Protein AF-A0A951E531-F1 (afdb_monomer_lite)

Foldseek 3Di:
DDDDDDDPPFDFLCVPPDPCLQFDPDFDAAPDDDDPSLVVVLVSLVPTPCLVVFLVVLLVDDLVPQGGQISSDTSNRSSVVNVVVVVDPPPPPPVNVVVLLVVLLVQLCVVVVVVDDLVVSCVVSVHDSVSSVVSNVVVVVVVVD

Secondary structure (DSSP, 8-state):
----S-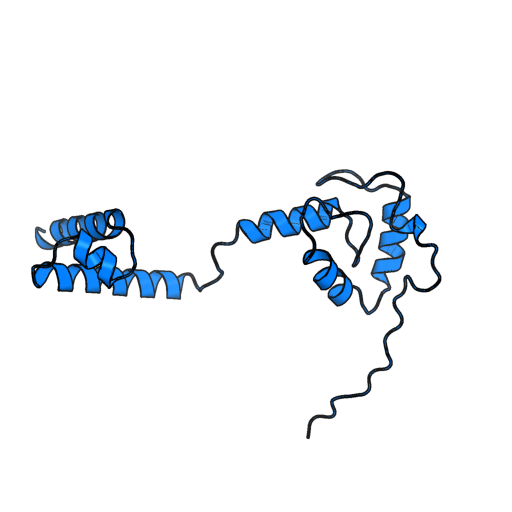---PPPTTTTS-GGGTS-SSPPPTTPPPPHHHHHHHHHHHT-TTHHHHHHHHTTS-GGG--SEETTEEHHHHHHHHHHHTT------HHHHHHHHHHHHHHHHHHHHTT--HHHHHHHTTS-HHHHHHHHHHHHHHT--

Radius of gyration: 26.26 Å; chains: 1; bounding box: 58×43×58 Å

pLDDT: mean 86.2, std 15.3, range [38.94, 98.12]

Structure (mmCIF, N/CA/C/O backbone):
data_AF-A0A951E531-F1
#
_entry.id   AF-A0A951E531-F1
#
loop_
_atom_site.group_PDB
_atom_site.id
_atom_site.type_symbol
_atom_site.label_atom_id
_atom_site.label_alt_id
_atom_site.label_comp_id
_atom_site.label_asym_id
_atom_site.label_entity_id
_atom_site.label_seq_id
_atom_site.pdbx_PDB_ins_code
_atom_site.Cartn_x
_atom_site.Cartn_y
_atom_site.Cartn_z
_atom_site.occupancy
_atom_site.B_iso_or_equiv
_atom_site.auth_seq_id
_atom_site.auth_comp_id
_atom_site.auth_asym_id
_atom_site.auth_atom_id
_atom_site.pdbx_PDB_model_num
ATOM 1 N N . MET A 1 1 ? -27.075 -14.373 -21.843 1.00 38.94 1 MET A N 1
ATOM 2 C CA . MET A 1 1 ? -26.060 -15.409 -21.565 1.00 38.94 1 MET A CA 1
ATOM 3 C C . MET A 1 1 ? -24.704 -14.780 -21.813 1.00 38.94 1 MET A C 1
ATOM 5 O O . MET A 1 1 ? -24.310 -14.605 -22.955 1.00 38.94 1 MET A O 1
ATOM 9 N N . THR A 1 2 ? -24.088 -14.275 -20.751 1.00 40.50 2 THR A N 1
ATOM 10 C CA . THR A 1 2 ? -22.821 -13.542 -20.785 1.00 40.50 2 THR A CA 1
ATOM 11 C C . THR A 1 2 ? -21.705 -14.510 -21.163 1.00 40.50 2 THR A C 1
ATOM 13 O O . THR A 1 2 ? -21.475 -15.485 -20.452 1.00 40.50 2 THR A O 1
ATOM 16 N N . ALA A 1 3 ? -21.039 -14.260 -22.289 1.00 50.09 3 ALA A N 1
ATOM 17 C CA . ALA A 1 3 ? -19.832 -14.974 -22.676 1.00 50.09 3 ALA A CA 1
ATOM 18 C C . ALA A 1 3 ? -18.711 -14.596 -21.700 1.00 50.09 3 ALA A C 1
ATOM 20 O O . ALA A 1 3 ? -18.025 -13.591 -21.862 1.00 50.09 3 ALA A O 1
ATOM 21 N N . VAL A 1 4 ? -18.576 -15.384 -20.641 1.00 54.12 4 VAL A N 1
ATOM 22 C CA . VAL A 1 4 ? -17.367 -15.439 -19.825 1.00 54.12 4 VAL A CA 1
ATOM 23 C C . VAL A 1 4 ? -16.600 -16.670 -20.308 1.00 54.12 4 VAL A C 1
ATOM 25 O O . VAL A 1 4 ? -17.227 -17.676 -20.640 1.00 54.12 4 VAL A O 1
ATOM 28 N N . HIS A 1 5 ? -15.269 -16.581 -20.315 1.00 58.44 5 HIS A N 1
ATOM 29 C CA . HIS A 1 5 ? -14.290 -17.645 -20.601 1.00 58.44 5 HIS A CA 1
ATOM 30 C C . HIS A 1 5 ? -13.826 -17.795 -22.062 1.00 58.44 5 HIS A C 1
ATOM 32 O O . HIS A 1 5 ? -14.101 -18.807 -22.694 1.00 58.44 5 HIS A O 1
ATOM 38 N N . ASN A 1 6 ? -13.046 -16.828 -22.566 1.00 57.75 6 ASN A N 1
ATOM 39 C CA . ASN A 1 6 ? -11.712 -17.108 -23.135 1.00 57.75 6 ASN A CA 1
ATOM 40 C C . ASN A 1 6 ? -10.998 -15.802 -23.539 1.00 57.75 6 ASN A C 1
ATOM 42 O O . ASN A 1 6 ? -11.058 -15.371 -24.687 1.00 57.75 6 ASN A O 1
ATOM 46 N N . LEU A 1 7 ? -10.323 -15.152 -22.588 1.00 53.38 7 LEU A N 1
ATOM 47 C CA . LEU A 1 7 ? -9.206 -14.267 -22.927 1.00 53.38 7 LEU A CA 1
ATOM 48 C C . LEU A 1 7 ? -7.951 -15.150 -22.901 1.00 53.38 7 LEU A C 1
ATOM 50 O O . LEU A 1 7 ? -7.803 -15.901 -21.931 1.00 53.38 7 LEU A O 1
ATOM 54 N N . PRO A 1 8 ? -7.068 -15.106 -23.918 1.00 57.25 8 PRO A N 1
ATOM 55 C CA . PRO A 1 8 ? -5.807 -15.837 -23.857 1.00 57.25 8 PRO A CA 1
ATOM 56 C C . PRO A 1 8 ? -5.085 -15.450 -22.566 1.00 57.25 8 PRO A C 1
ATOM 58 O O . PRO A 1 8 ? -5.114 -14.280 -22.174 1.00 57.25 8 PRO A O 1
ATOM 61 N N . ALA A 1 9 ? -4.476 -16.428 -21.890 1.00 68.81 9 ALA A N 1
ATOM 62 C CA . ALA A 1 9 ? -3.666 -16.167 -20.708 1.00 68.81 9 ALA A CA 1
ATOM 63 C C . ALA A 1 9 ? -2.642 -15.082 -21.068 1.00 68.81 9 ALA A C 1
ATOM 65 O O . ALA A 1 9 ? -1.756 -15.300 -21.893 1.00 68.81 9 ALA A O 1
ATOM 66 N N . GLN A 1 10 ? -2.838 -13.876 -20.533 1.00 81.19 10 GLN A N 1
ATOM 67 C CA . GLN A 1 10 ? -2.000 -12.737 -20.878 1.00 81.19 10 GLN A CA 1
ATOM 68 C C . GLN A 1 10 ? -0.593 -13.038 -20.365 1.00 81.19 10 GLN A C 1
ATOM 70 O O . GLN A 1 10 ? -0.407 -13.265 -19.171 1.00 81.19 10 GLN A O 1
ATOM 75 N N . VAL A 1 11 ? 0.389 -13.080 -21.262 1.00 89.81 11 VAL A N 1
ATOM 76 C CA . VAL A 1 11 ? 1.779 -13.340 -20.879 1.00 89.81 11 VAL A CA 1
ATOM 77 C C . VAL A 1 11 ? 2.311 -12.099 -20.151 1.00 89.81 11 VAL A C 1
ATOM 79 O O . VAL A 1 11 ? 2.173 -10.988 -20.672 1.00 89.81 11 VAL A O 1
ATOM 82 N N . PRO A 1 12 ? 2.885 -12.232 -18.942 1.00 95.06 12 PRO A N 1
ATO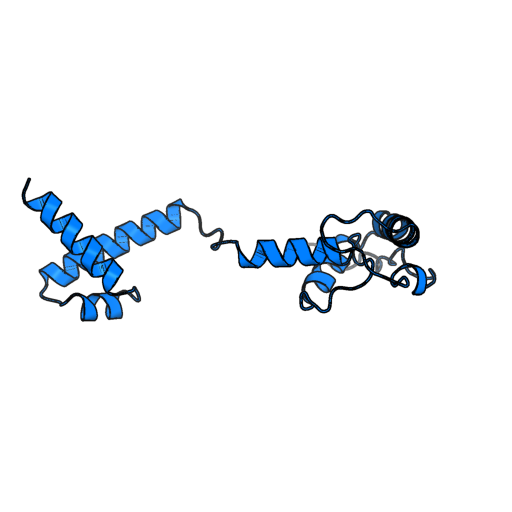M 83 C CA . PRO A 1 12 ? 3.447 -11.087 -18.239 1.00 95.06 12 PRO A CA 1
ATOM 84 C C . PRO A 1 12 ? 4.671 -10.554 -18.991 1.00 95.06 12 PRO A C 1
ATOM 86 O O . PRO A 1 12 ? 5.507 -11.328 -19.446 1.00 95.06 12 PRO A O 1
ATOM 89 N N . ALA A 1 13 ? 4.826 -9.230 -19.075 1.00 95.81 13 ALA A N 1
ATOM 90 C CA . ALA A 1 13 ? 5.942 -8.613 -19.805 1.00 95.81 13 ALA A CA 1
ATOM 91 C C . ALA A 1 13 ? 7.327 -8.920 -19.203 1.00 95.81 13 ALA A C 1
ATOM 93 O O . ALA A 1 13 ? 8.337 -8.770 -19.881 1.00 95.81 13 ALA A O 1
ATOM 94 N N . CYS A 1 14 ? 7.387 -9.351 -17.939 1.00 96.00 14 CYS A N 1
ATOM 95 C CA . CYS A 1 14 ? 8.621 -9.818 -17.308 1.00 96.00 14 CYS A CA 1
ATOM 96 C C . CYS A 1 14 ? 9.004 -11.256 -17.694 1.00 96.00 14 CYS A C 1
ATOM 98 O O . CYS A 1 14 ? 10.083 -11.710 -17.322 1.00 96.00 14 CYS A O 1
ATOM 100 N N . TRP A 1 15 ? 8.158 -11.983 -18.431 1.00 95.25 15 TRP A N 1
ATOM 101 C CA . TRP A 1 15 ? 8.485 -13.331 -18.884 1.00 95.25 15 TRP A CA 1
ATOM 102 C C . TRP A 1 15 ? 9.695 -13.308 -19.826 1.00 95.25 15 TRP A C 1
ATOM 104 O O . TRP A 1 15 ? 9.683 -12.617 -20.843 1.00 95.25 15 TRP A O 1
ATOM 114 N N . GLY A 1 16 ? 10.728 -14.090 -19.505 1.00 93.38 16 GLY A N 1
ATOM 115 C CA . GLY A 1 16 ? 11.968 -14.151 -20.288 1.00 93.38 16 GLY A CA 1
ATOM 116 C C . GLY A 1 16 ? 12.945 -12.999 -20.032 1.00 93.38 16 GLY A C 1
ATOM 117 O O . GLY A 1 16 ? 13.982 -12.934 -20.686 1.00 93.38 16 GLY A O 1
ATOM 118 N N . VAL A 1 17 ? 12.640 -12.108 -19.086 1.00 96.38 17 VAL A N 1
ATOM 119 C CA . VAL A 1 17 ? 13.580 -11.103 -18.577 1.00 96.38 17 VAL A CA 1
ATOM 120 C C . VAL A 1 17 ? 14.322 -11.686 -17.373 1.00 96.38 17 VAL A C 1
ATOM 122 O O . VAL A 1 17 ? 13.725 -12.410 -16.579 1.00 96.38 17 VAL A O 1
ATOM 125 N N . ASP A 1 18 ? 15.612 -11.371 -17.239 1.00 95.62 18 ASP A N 1
ATOM 126 C CA . ASP A 1 18 ? 16.436 -11.803 -16.105 1.00 95.62 18 ASP A CA 1
ATOM 127 C C . ASP A 1 18 ? 15.803 -11.365 -14.763 1.00 95.62 18 ASP A C 1
ATOM 129 O O . ASP A 1 18 ? 15.575 -10.163 -14.572 1.00 95.62 18 ASP A O 1
ATOM 133 N N . PRO A 1 19 ? 15.505 -12.300 -13.837 1.00 92.69 19 PRO A N 1
ATOM 134 C CA . PRO A 1 19 ? 14.946 -11.980 -12.527 1.00 92.69 19 PRO A CA 1
ATOM 135 C C . PRO A 1 19 ? 15.771 -10.973 -11.720 1.00 92.69 19 PRO A C 1
ATOM 137 O O . PRO A 1 19 ? 15.177 -10.155 -11.018 1.00 92.69 19 PRO A O 1
ATOM 140 N N . GLU A 1 20 ? 17.101 -10.972 -11.855 1.00 93.69 20 GLU A N 1
ATOM 141 C CA . GLU A 1 20 ? 17.998 -10.056 -11.128 1.00 93.69 20 GLU A CA 1
ATOM 142 C C . GLU A 1 20 ? 17.683 -8.582 -11.420 1.00 93.69 20 GLU A C 1
ATOM 144 O O . GLU A 1 20 ? 17.900 -7.702 -10.587 1.00 93.69 20 GLU A O 1
ATOM 149 N N . LEU A 1 21 ? 17.079 -8.290 -12.579 1.00 95.50 21 LEU A N 1
ATOM 150 C CA . LEU A 1 21 ? 16.624 -6.943 -12.901 1.00 95.50 21 LEU A CA 1
ATOM 151 C C . LEU A 1 21 ? 15.552 -6.438 -11.925 1.00 95.50 21 LEU A C 1
ATOM 153 O O . LEU A 1 21 ? 15.455 -5.234 -11.708 1.00 95.50 21 LEU A O 1
ATOM 157 N N . PHE A 1 22 ? 14.720 -7.319 -11.373 1.00 96.38 22 PHE A N 1
ATOM 158 C CA . PHE A 1 22 ? 13.612 -6.945 -10.490 1.00 96.38 22 PHE A CA 1
ATOM 159 C C . PHE A 1 22 ? 14.002 -6.948 -9.009 1.00 96.38 22 PHE A C 1
ATOM 161 O O . PHE A 1 22 ? 13.274 -6.361 -8.206 1.00 96.38 22 PHE A O 1
ATOM 168 N N . PHE A 1 23 ? 15.145 -7.552 -8.669 1.00 92.38 23 PHE A N 1
ATOM 169 C CA . PHE A 1 23 ? 15.665 -7.722 -7.312 1.00 92.38 23 PHE A CA 1
ATOM 170 C C . PHE A 1 23 ? 17.123 -7.253 -7.241 1.00 92.38 23 PHE A C 1
ATOM 172 O O . PHE A 1 23 ? 18.033 -8.041 -7.005 1.00 92.38 23 PHE A O 1
ATOM 179 N N . GLY A 1 24 ? 17.352 -5.961 -7.490 1.00 88.19 24 GLY A N 1
ATOM 180 C CA . GLY A 1 24 ? 18.700 -5.400 -7.459 1.00 88.19 24 GLY A CA 1
ATOM 181 C C . GLY A 1 24 ? 19.357 -5.439 -6.067 1.00 88.19 24 GLY A C 1
ATOM 182 O O . GLY A 1 24 ? 18.742 -5.828 -5.076 1.00 88.19 24 GLY A O 1
ATOM 183 N N . PRO A 1 25 ? 20.614 -4.971 -5.952 1.00 88.38 25 PRO A N 1
ATOM 184 C CA . PRO A 1 25 ? 21.434 -5.154 -4.749 1.00 88.38 25 PRO A CA 1
ATOM 185 C C . PRO A 1 25 ? 20.941 -4.382 -3.513 1.00 88.38 25 PRO A C 1
ATOM 187 O O . PRO A 1 25 ? 21.400 -4.642 -2.402 1.00 88.38 25 PRO A O 1
ATOM 190 N N . ALA A 1 26 ? 20.057 -3.399 -3.698 1.00 88.94 26 ALA A N 1
ATOM 191 C CA . ALA A 1 26 ? 19.443 -2.622 -2.627 1.00 88.94 26 ALA A CA 1
ATOM 192 C C . ALA A 1 26 ? 18.123 -2.014 -3.100 1.00 88.94 26 ALA A C 1
ATOM 194 O O . ALA A 1 26 ? 18.060 -1.509 -4.220 1.00 88.94 26 ALA A O 1
ATOM 195 N N . ASP A 1 27 ? 17.120 -1.988 -2.223 1.00 90.12 27 ASP A N 1
ATOM 196 C CA . ASP A 1 27 ? 15.788 -1.447 -2.500 1.00 90.12 27 ASP A CA 1
ATOM 197 C C . ASP A 1 27 ? 15.643 0.034 -2.135 1.00 90.12 27 ASP A C 1
ATOM 199 O O . ASP A 1 27 ? 16.145 0.494 -1.104 1.00 90.12 27 ASP A O 1
ATOM 203 N N . SER A 1 28 ? 14.880 0.785 -2.938 1.00 89.56 28 SER A N 1
ATOM 204 C CA . SER A 1 28 ? 14.492 2.150 -2.573 1.00 89.56 28 SER A CA 1
ATOM 205 C C . SER A 1 28 ? 13.561 2.173 -1.362 1.00 89.56 28 SER A C 1
ATOM 207 O O . SER A 1 28 ? 12.478 1.580 -1.366 1.00 89.56 28 SER A O 1
ATOM 209 N N . ALA A 1 29 ? 13.935 2.961 -0.353 1.00 89.19 29 ALA A N 1
ATOM 210 C CA . ALA A 1 29 ? 13.047 3.360 0.734 1.00 89.19 29 ALA A CA 1
ATOM 211 C C . ALA A 1 29 ? 12.052 4.457 0.296 1.00 89.19 29 ALA A C 1
ATOM 213 O O . ALA A 1 29 ? 12.192 5.091 -0.751 1.00 89.19 29 ALA A O 1
ATOM 214 N N . GLU A 1 30 ? 11.026 4.697 1.119 1.00 84.75 30 GLU A N 1
ATOM 215 C CA . GLU A 1 30 ? 10.037 5.758 0.890 1.00 84.75 30 GLU A CA 1
ATOM 216 C C . GLU A 1 30 ? 10.716 7.124 0.664 1.00 84.75 30 GLU A C 1
ATOM 218 O O . GLU A 1 30 ? 11.527 7.571 1.475 1.00 84.75 30 GLU A O 1
ATOM 223 N N . GLY A 1 31 ? 10.373 7.792 -0.443 1.00 83.81 31 GLY A N 1
ATOM 224 C CA . GLY A 1 31 ? 10.884 9.124 -0.785 1.00 83.81 31 GLY A CA 1
ATOM 225 C C . GLY A 1 31 ? 12.329 9.165 -1.293 1.00 83.81 31 GLY A C 1
ATOM 226 O O . GLY A 1 31 ? 12.826 10.255 -1.568 1.00 83.81 31 GLY A O 1
ATOM 227 N N . GLN A 1 32 ? 12.999 8.019 -1.435 1.00 89.94 32 GLN A N 1
ATOM 228 C CA . GLN A 1 32 ? 14.344 7.964 -2.003 1.00 89.94 32 GLN A CA 1
ATOM 229 C C . GLN A 1 32 ? 14.317 8.019 -3.540 1.00 89.94 32 GLN A C 1
ATOM 231 O O . GLN A 1 32 ? 13.346 7.570 -4.161 1.00 89.94 32 GLN A O 1
ATOM 236 N N . PRO A 1 33 ? 15.372 8.559 -4.177 1.00 93.56 33 PRO A N 1
ATOM 237 C CA . PRO A 1 33 ? 15.539 8.469 -5.619 1.00 93.56 33 PRO A CA 1
ATOM 238 C C . PRO A 1 33 ? 15.645 7.015 -6.072 1.00 93.56 33 PRO A C 1
ATOM 240 O O . PRO A 1 33 ? 16.303 6.207 -5.427 1.00 93.56 33 PRO A O 1
ATOM 243 N N . LEU A 1 34 ? 15.062 6.716 -7.232 1.00 95.25 34 LEU A N 1
ATOM 244 C CA . LEU A 1 34 ? 15.149 5.384 -7.819 1.00 95.25 34 LEU A CA 1
ATOM 245 C C . LEU A 1 34 ? 16.589 5.028 -8.205 1.00 95.25 34 LEU A C 1
ATOM 247 O O . LEU A 1 34 ? 17.332 5.866 -8.736 1.00 95.25 34 LEU A O 1
ATOM 251 N N . PHE A 1 35 ? 16.938 3.756 -8.079 1.00 95.69 35 PHE A N 1
ATOM 252 C CA . PHE A 1 35 ? 18.135 3.202 -8.698 1.00 95.69 35 PHE A CA 1
ATOM 253 C C . PHE A 1 35 ? 17.959 3.047 -10.219 1.00 95.69 35 PHE A C 1
ATOM 255 O O . PHE A 1 35 ? 16.852 3.079 -10.768 1.00 95.69 35 PHE A O 1
ATOM 262 N N . SER A 1 36 ? 19.070 2.901 -10.945 1.00 95.50 36 SER A N 1
ATOM 263 C CA . SER A 1 36 ? 19.047 2.668 -12.397 1.00 95.50 36 SER A CA 1
ATOM 264 C C . SER A 1 36 ? 18.331 1.367 -12.764 1.00 95.50 36 SER A C 1
ATOM 266 O O . SER A 1 36 ? 17.538 1.362 -13.708 1.00 95.50 36 SER A O 1
ATOM 268 N N . TRP A 1 37 ? 18.570 0.303 -11.995 1.00 96.31 37 TRP A N 1
ATOM 269 C CA . TRP A 1 37 ? 17.937 -1.001 -12.179 1.00 96.31 37 TRP A CA 1
ATOM 270 C C . TRP A 1 37 ? 16.421 -0.920 -11.942 1.00 96.31 37 TRP A C 1
ATOM 272 O O . TRP A 1 37 ? 15.651 -1.381 -12.779 1.00 96.31 37 TRP A O 1
ATOM 282 N N . GLU A 1 38 ? 15.970 -0.201 -10.905 1.00 97.31 38 GLU A N 1
ATOM 283 C CA . GLU A 1 38 ? 14.539 0.006 -10.636 1.00 97.31 38 GLU A CA 1
ATOM 284 C C . GLU A 1 38 ? 13.857 0.736 -11.791 1.00 97.31 38 GLU A C 1
ATOM 286 O O . GLU A 1 38 ? 12.788 0.331 -12.238 1.00 97.31 38 GLU A O 1
ATOM 291 N N . ARG A 1 39 ? 14.487 1.787 -12.339 1.00 97.19 39 ARG A N 1
ATOM 292 C CA . ARG A 1 39 ? 13.967 2.483 -13.529 1.00 97.19 39 ARG A CA 1
ATOM 293 C C . ARG A 1 39 ? 13.832 1.556 -14.734 1.00 97.19 39 ARG A C 1
ATOM 295 O O . ARG A 1 39 ? 12.981 1.786 -15.590 1.00 97.19 39 ARG A O 1
ATOM 302 N N . GLN A 1 40 ? 14.702 0.563 -14.868 1.00 97.56 40 GLN A N 1
ATOM 303 C CA . GLN A 1 40 ? 14.631 -0.409 -15.954 1.00 97.56 40 GLN A CA 1
ATOM 304 C C . GLN A 1 40 ? 13.546 -1.462 -15.696 1.00 97.56 40 GLN A C 1
ATOM 306 O O . GLN A 1 40 ? 12.729 -1.695 -16.583 1.00 97.56 40 GLN A O 1
ATOM 311 N N . ALA A 1 41 ? 13.450 -2.002 -14.483 1.00 98.00 41 ALA A N 1
ATOM 312 C CA . ALA A 1 41 ? 12.381 -2.918 -14.095 1.00 98.00 41 ALA A CA 1
ATOM 313 C C . ALA A 1 41 ? 10.988 -2.271 -14.206 1.00 98.00 41 ALA A C 1
ATOM 315 O O . ALA A 1 41 ? 10.066 -2.858 -14.771 1.00 98.00 41 ALA A O 1
ATOM 316 N N . LEU A 1 42 ? 10.841 -1.019 -13.759 1.00 98.06 42 LEU A N 1
ATOM 317 C CA . LEU A 1 42 ? 9.592 -0.258 -13.868 1.00 98.06 42 LEU A CA 1
ATOM 318 C C . LEU A 1 42 ? 9.159 -0.063 -15.325 1.00 98.06 42 LEU A C 1
ATOM 320 O O . LEU A 1 42 ? 7.964 -0.120 -15.607 1.00 98.06 42 LEU A O 1
ATOM 324 N N . ARG A 1 43 ? 10.105 0.111 -16.261 1.00 98.12 43 ARG A N 1
ATOM 325 C CA . ARG A 1 43 ? 9.802 0.174 -17.702 1.00 98.12 43 ARG A CA 1
ATOM 326 C C . ARG A 1 43 ? 9.224 -1.141 -18.224 1.00 98.12 43 ARG A C 1
ATOM 328 O O . ARG A 1 43 ? 8.286 -1.097 -19.011 1.00 98.12 43 ARG A O 1
ATOM 335 N N . VAL A 1 44 ? 9.733 -2.286 -17.761 1.00 97.81 44 VAL A N 1
ATOM 336 C CA . VAL A 1 44 ? 9.164 -3.602 -18.103 1.00 97.81 44 VAL A CA 1
ATOM 337 C C . VAL A 1 44 ? 7.771 -3.764 -17.495 1.00 97.81 44 VAL A C 1
ATOM 339 O O . VAL A 1 44 ? 6.842 -4.196 -18.170 1.00 97.81 44 VAL A O 1
ATOM 342 N N . CYS A 1 45 ? 7.582 -3.379 -16.231 1.00 97.38 45 CYS A N 1
ATOM 343 C CA . CYS A 1 45 ? 6.267 -3.461 -15.600 1.00 97.38 45 CYS A CA 1
ATOM 344 C C . CYS A 1 45 ? 5.219 -2.561 -16.272 1.00 97.38 45 CYS A C 1
ATOM 346 O O . CYS A 1 45 ? 4.059 -2.957 -16.331 1.00 97.38 45 CYS A O 1
ATOM 348 N N . ALA A 1 46 ? 5.608 -1.387 -16.780 1.00 96.50 46 ALA A N 1
ATOM 349 C CA . ALA A 1 46 ? 4.695 -0.424 -17.398 1.00 96.50 46 ALA A CA 1
ATOM 350 C C . ALA A 1 46 ? 4.059 -0.916 -18.711 1.00 96.50 46 ALA A C 1
ATOM 352 O O . ALA A 1 46 ? 2.993 -0.433 -19.084 1.00 96.50 46 ALA A O 1
ATOM 353 N N . SER A 1 47 ? 4.681 -1.872 -19.411 1.00 94.88 47 SER A N 1
ATOM 354 C CA . SER A 1 47 ? 4.095 -2.512 -20.598 1.00 94.88 47 SER A CA 1
ATOM 355 C C . SER A 1 47 ? 3.299 -3.780 -20.269 1.00 94.88 47 SER A C 1
ATOM 357 O O . SER A 1 47 ? 2.729 -4.400 -21.167 1.00 94.88 47 SER A O 1
ATOM 359 N N . CYS A 1 48 ? 3.258 -4.195 -18.998 1.00 96.50 48 CYS A N 1
ATOM 360 C CA . CYS A 1 48 ? 2.666 -5.464 -18.601 1.00 96.50 48 CYS A CA 1
ATOM 361 C C . CYS A 1 48 ? 1.132 -5.376 -18.524 1.00 96.50 48 CYS A C 1
ATOM 363 O O . CYS A 1 48 ? 0.606 -4.623 -17.699 1.00 96.50 48 CYS A O 1
ATOM 365 N N . PRO A 1 49 ? 0.385 -6.221 -19.260 1.00 94.88 49 PRO A N 1
ATOM 366 C CA . PRO A 1 49 ? -1.079 -6.229 -19.191 1.00 94.88 49 PRO A CA 1
ATOM 367 C C . PRO A 1 49 ? -1.616 -6.703 -17.828 1.00 94.88 49 PRO A C 1
ATOM 369 O O . PRO A 1 49 ? -2.780 -6.488 -17.496 1.00 94.88 49 PRO A O 1
ATOM 372 N N . LEU A 1 50 ? -0.767 -7.344 -17.018 1.00 96.00 50 LEU A N 1
ATOM 373 C CA . LEU A 1 50 ? -1.104 -7.886 -15.703 1.00 96.00 50 LEU A CA 1
ATOM 374 C C . LEU A 1 50 ? -0.685 -6.979 -14.537 1.00 96.00 50 LEU A C 1
ATOM 376 O O . LEU A 1 50 ? -0.786 -7.398 -13.384 1.00 96.00 50 LEU A O 1
ATOM 380 N N . GLN A 1 51 ? -0.220 -5.751 -14.803 1.00 95.44 51 GLN A N 1
ATOM 381 C CA . GLN A 1 51 ? 0.371 -4.869 -13.791 1.00 95.44 51 GLN A CA 1
ATOM 382 C C . GLN A 1 51 ? -0.512 -4.714 -12.539 1.00 95.44 51 GLN A C 1
ATOM 384 O O . GLN A 1 51 ? -0.032 -4.912 -11.423 1.00 95.44 51 GLN A O 1
ATOM 389 N N . ALA A 1 52 ? -1.805 -4.420 -12.713 1.00 94.75 52 ALA A N 1
ATOM 390 C CA . ALA A 1 52 ? -2.729 -4.194 -11.599 1.00 94.75 52 ALA A CA 1
ATOM 391 C C . ALA A 1 52 ? -2.974 -5.456 -10.752 1.00 94.75 52 ALA A C 1
ATOM 393 O O . ALA A 1 52 ? -2.949 -5.385 -9.524 1.00 94.75 52 ALA A O 1
ATOM 394 N N . ALA A 1 53 ? -3.175 -6.612 -11.393 1.00 95.12 53 ALA A N 1
ATOM 395 C CA . ALA A 1 53 ? -3.373 -7.882 -10.693 1.00 95.12 53 ALA A CA 1
ATOM 396 C C . ALA A 1 53 ? -2.100 -8.312 -9.944 1.00 95.12 53 ALA A C 1
ATOM 398 O O . ALA A 1 53 ? -2.167 -8.716 -8.786 1.00 95.12 53 ALA A O 1
ATOM 399 N N . CYS A 1 54 ? -0.934 -8.144 -10.575 1.00 96.75 54 CYS A N 1
ATOM 400 C CA . CYS A 1 54 ? 0.368 -8.410 -9.967 1.00 96.75 54 CYS A CA 1
ATOM 401 C C . CYS A 1 54 ? 0.616 -7.518 -8.738 1.00 96.75 54 CYS A C 1
ATOM 403 O O . CYS A 1 54 ? 1.033 -8.015 -7.693 1.00 96.75 54 CYS A O 1
ATOM 405 N N . LEU A 1 55 ? 0.296 -6.221 -8.824 1.00 97.50 55 LEU A N 1
ATOM 406 C CA . LEU A 1 55 ? 0.404 -5.307 -7.686 1.00 97.50 55 LEU A CA 1
ATOM 407 C C . LEU A 1 55 ? -0.542 -5.699 -6.544 1.00 97.50 55 LEU A C 1
ATOM 409 O O . LEU A 1 55 ? -0.143 -5.666 -5.382 1.00 97.50 55 LEU A O 1
ATOM 413 N N . ALA A 1 56 ? -1.782 -6.075 -6.861 1.00 95.94 56 ALA A N 1
ATOM 414 C CA . ALA A 1 56 ? -2.752 -6.499 -5.856 1.00 95.94 56 ALA A CA 1
ATOM 415 C C . ALA A 1 56 ? -2.269 -7.732 -5.076 1.00 95.94 56 ALA A C 1
ATOM 417 O O . ALA A 1 56 ? -2.440 -7.779 -3.859 1.00 95.94 56 ALA A O 1
ATOM 418 N N . GLU A 1 57 ? -1.628 -8.690 -5.751 1.00 96.12 57 GLU A N 1
ATOM 419 C CA . GLU A 1 57 ? -1.015 -9.848 -5.093 1.00 96.12 57 GLU A CA 1
ATOM 420 C C . GLU A 1 57 ? 0.172 -9.433 -4.216 1.00 96.12 57 GLU A C 1
ATOM 422 O O . GLU A 1 57 ? 0.251 -9.819 -3.052 1.00 96.12 57 GLU A O 1
ATOM 427 N N . ALA A 1 58 ? 1.048 -8.566 -4.729 1.00 96.44 58 ALA A N 1
ATOM 428 C CA . ALA A 1 58 ? 2.222 -8.078 -4.005 1.00 96.44 58 ALA A CA 1
ATOM 429 C C . ALA A 1 58 ? 1.872 -7.332 -2.702 1.00 96.44 58 ALA A C 1
ATOM 431 O O . ALA A 1 58 ? 2.601 -7.398 -1.712 1.00 96.44 58 ALA A O 1
ATOM 432 N N . LEU A 1 59 ? 0.742 -6.623 -2.679 1.00 96.25 59 LEU A N 1
ATOM 433 C CA . LEU A 1 59 ? 0.276 -5.887 -1.501 1.00 96.25 59 LEU A CA 1
ATOM 434 C C . LEU A 1 59 ? -0.310 -6.786 -0.400 1.00 96.25 59 LEU A C 1
ATOM 436 O O . LEU A 1 59 ? -0.615 -6.283 0.681 1.00 96.25 59 LEU A O 1
ATOM 440 N N . LYS A 1 60 ? -0.467 -8.094 -0.636 1.00 95.25 60 LYS A N 1
ATOM 441 C CA . LYS A 1 60 ? -0.859 -9.044 0.417 1.00 95.25 60 LYS A CA 1
ATOM 442 C C . LYS A 1 60 ? 0.299 -9.386 1.355 1.00 95.25 60 LYS A C 1
ATOM 444 O O . LYS A 1 60 ? 0.044 -9.760 2.497 1.00 95.25 60 LYS A O 1
ATOM 449 N N . PHE A 1 61 ? 1.544 -9.249 0.894 1.00 93.81 61 PHE A N 1
ATOM 450 C CA . PHE A 1 61 ? 2.721 -9.510 1.719 1.00 93.81 61 PHE A CA 1
ATOM 451 C C . PHE A 1 61 ? 2.900 -8.435 2.810 1.00 93.81 61 PHE A C 1
ATOM 453 O O . PHE A 1 61 ? 2.571 -7.261 2.582 1.00 93.81 61 PHE A O 1
ATOM 460 N N . PRO A 1 62 ? 3.435 -8.799 3.992 1.00 93.12 62 PRO A N 1
ATOM 461 C CA . PRO A 1 62 ? 3.792 -7.859 5.052 1.00 93.12 62 PRO A CA 1
ATOM 462 C C . PRO A 1 62 ? 4.675 -6.703 4.567 1.00 93.12 62 PRO A C 1
ATOM 464 O O . PRO A 1 62 ? 5.351 -6.784 3.545 1.00 93.12 62 PRO A O 1
ATOM 467 N N . ARG A 1 63 ? 4.662 -5.583 5.301 1.00 91.56 63 ARG A N 1
ATOM 468 C CA . ARG A 1 63 ? 5.365 -4.349 4.897 1.00 91.56 63 ARG A CA 1
ATOM 469 C C . ARG A 1 63 ? 6.887 -4.533 4.860 1.00 91.56 63 ARG A C 1
ATOM 471 O O . ARG A 1 63 ? 7.552 -3.952 4.010 1.00 91.56 63 ARG A O 1
ATOM 478 N N . ASP A 1 64 ? 7.415 -5.259 5.827 1.00 90.19 64 ASP A N 1
ATOM 479 C CA . ASP A 1 64 ? 8.824 -5.609 5.988 1.00 90.19 64 ASP A CA 1
ATOM 480 C C . ASP A 1 64 ? 9.303 -6.664 4.987 1.00 90.19 64 ASP A C 1
ATOM 482 O O . ASP A 1 64 ? 10.502 -6.755 4.762 1.00 90.19 64 ASP A O 1
ATOM 486 N N . GLU A 1 65 ? 8.380 -7.355 4.317 1.00 93.25 65 GLU A N 1
ATOM 487 C CA . GLU A 1 65 ? 8.660 -8.336 3.261 1.00 93.25 65 GLU A CA 1
ATOM 488 C C . GLU A 1 65 ? 8.497 -7.751 1.843 1.00 93.25 65 GLU A C 1
ATOM 490 O O . GLU A 1 65 ? 8.405 -8.467 0.846 1.00 93.25 65 GLU A O 1
ATOM 495 N N . GLN A 1 66 ? 8.424 -6.423 1.727 1.00 94.00 66 GLN A N 1
ATOM 496 C CA . GLN A 1 66 ? 8.356 -5.746 0.436 1.00 94.00 66 GLN A CA 1
ATOM 497 C C . GLN A 1 66 ? 9.766 -5.518 -0.108 1.00 94.00 66 GLN A C 1
ATOM 499 O O . GLN A 1 66 ? 10.489 -4.684 0.432 1.00 94.00 66 GLN A O 1
ATOM 504 N N . TYR A 1 67 ? 10.093 -6.187 -1.215 1.00 95.19 67 TYR A N 1
ATOM 505 C CA . TYR A 1 67 ? 11.381 -6.073 -1.911 1.00 95.19 67 TYR A CA 1
ATOM 506 C C . TYR A 1 67 ? 11.193 -5.917 -3.418 1.00 95.19 67 TYR A C 1
ATOM 508 O O . TYR A 1 67 ? 10.158 -6.309 -3.971 1.00 95.19 67 TYR A O 1
ATOM 516 N N . GLY A 1 68 ? 12.178 -5.341 -4.092 1.00 96.50 68 GLY A N 1
ATOM 517 C CA . GLY A 1 68 ? 12.231 -5.267 -5.541 1.00 96.50 68 GLY A CA 1
ATOM 518 C C . GLY A 1 68 ? 11.132 -4.428 -6.198 1.00 96.50 68 GLY A C 1
ATOM 519 O O . GLY A 1 68 ? 10.313 -3.743 -5.561 1.00 96.50 68 GLY A O 1
ATOM 520 N N . VAL A 1 69 ? 11.077 -4.531 -7.525 1.00 97.75 69 VAL A N 1
ATOM 521 C CA . VAL A 1 69 ? 10.020 -3.944 -8.356 1.00 97.75 69 VAL A CA 1
ATOM 522 C C . VAL A 1 69 ? 8.990 -5.010 -8.715 1.00 97.75 69 VAL A C 1
ATOM 524 O O . VAL A 1 69 ? 9.288 -5.968 -9.419 1.00 97.75 69 VAL A O 1
ATOM 527 N N . ILE A 1 70 ? 7.750 -4.820 -8.262 1.00 97.19 70 ILE A N 1
ATOM 528 C CA . ILE A 1 70 ? 6.635 -5.749 -8.485 1.00 97.19 70 ILE A CA 1
ATOM 529 C C . ILE A 1 70 ? 5.384 -4.937 -8.814 1.00 97.19 70 ILE A C 1
ATOM 531 O O . ILE A 1 70 ? 5.111 -3.920 -8.172 1.00 97.19 70 ILE A O 1
ATOM 535 N N . GLY A 1 71 ? 4.629 -5.358 -9.834 1.00 96.94 71 GLY A N 1
ATOM 536 C CA . GLY A 1 71 ? 3.369 -4.705 -10.204 1.00 96.94 71 GLY A CA 1
ATOM 537 C C . GLY A 1 71 ? 3.517 -3.229 -10.598 1.00 96.94 71 GLY A C 1
ATOM 538 O O . GLY A 1 71 ? 2.592 -2.440 -10.422 1.00 96.94 71 GLY A O 1
ATOM 539 N N . GLY A 1 72 ? 4.689 -2.830 -11.103 1.00 97.06 72 GLY A N 1
ATOM 540 C CA . GLY A 1 72 ? 4.974 -1.442 -11.482 1.00 97.06 72 GLY A CA 1
ATOM 541 C C . GLY A 1 72 ? 5.198 -0.492 -10.308 1.00 97.06 72 GLY A C 1
ATOM 542 O O . GLY A 1 72 ? 5.022 0.713 -10.466 1.00 97.06 72 GLY A O 1
ATOM 543 N N . MET A 1 73 ? 5.585 -1.016 -9.145 1.00 97.19 73 MET A N 1
ATOM 544 C CA . MET A 1 73 ? 5.977 -0.216 -7.986 1.00 97.19 73 MET A CA 1
ATOM 545 C C . MET A 1 73 ? 7.256 -0.754 -7.350 1.00 97.19 73 MET A C 1
ATOM 547 O O . MET A 1 73 ? 7.470 -1.967 -7.332 1.00 97.19 73 MET A O 1
ATOM 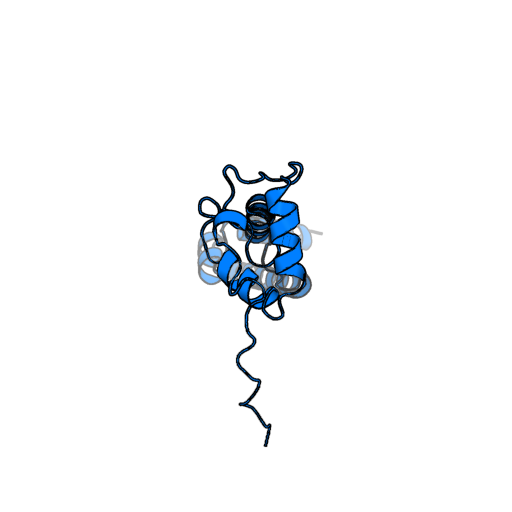551 N N . THR A 1 74 ? 8.065 0.129 -6.767 1.00 97.31 74 THR A N 1
ATOM 552 C CA . THR A 1 74 ? 9.192 -0.260 -5.903 1.00 97.31 74 THR A CA 1
ATOM 553 C C . THR A 1 74 ? 8.715 -0.734 -4.532 1.00 97.31 74 THR A C 1
ATOM 555 O O . THR A 1 74 ? 7.589 -0.443 -4.112 1.00 97.31 74 THR A O 1
ATOM 558 N N . ALA A 1 75 ? 9.594 -1.416 -3.797 1.00 96.00 75 ALA A N 1
ATOM 559 C CA . ALA A 1 75 ? 9.384 -1.778 -2.400 1.00 96.00 75 ALA A CA 1
ATOM 560 C C . ALA A 1 75 ? 8.916 -0.582 -1.549 1.00 96.00 75 ALA A C 1
ATOM 562 O O . ALA A 1 75 ? 7.841 -0.637 -0.949 1.00 96.00 75 ALA A O 1
ATOM 563 N N . GLY A 1 76 ? 9.653 0.537 -1.562 1.00 94.94 76 GLY A N 1
ATOM 564 C CA . GLY A 1 76 ? 9.316 1.742 -0.797 1.00 94.94 76 GLY A CA 1
ATOM 565 C C . GLY A 1 76 ? 7.948 2.341 -1.142 1.00 94.94 76 GLY A C 1
ATOM 566 O O . GLY A 1 76 ? 7.217 2.785 -0.253 1.00 94.94 76 GLY A O 1
ATOM 567 N N . GLN A 1 77 ? 7.544 2.299 -2.414 1.00 95.56 77 GLN A N 1
ATOM 568 C CA . GLN A 1 77 ? 6.212 2.744 -2.837 1.00 95.56 77 GLN A CA 1
ATOM 569 C C . GLN A 1 77 ? 5.103 1.829 -2.298 1.00 95.56 77 GLN A C 1
ATOM 571 O O . GLN A 1 77 ? 4.098 2.316 -1.771 1.00 95.56 77 GLN A O 1
ATOM 576 N N . ARG A 1 78 ? 5.286 0.504 -2.363 1.00 95.88 78 ARG A N 1
ATOM 577 C CA . ARG A 1 78 ? 4.317 -0.456 -1.802 1.00 95.88 78 ARG A CA 1
ATOM 578 C C . ARG A 1 78 ? 4.230 -0.335 -0.280 1.00 95.88 78 ARG A C 1
ATOM 580 O O . ARG A 1 78 ? 3.134 -0.311 0.280 1.00 95.88 78 ARG A O 1
ATOM 587 N N . GLN A 1 79 ? 5.359 -0.134 0.398 1.00 94.12 79 GLN A N 1
ATOM 588 C CA . GLN A 1 79 ? 5.402 0.141 1.836 1.00 94.12 79 GLN A CA 1
ATOM 589 C C . GLN A 1 79 ? 4.608 1.399 2.225 1.00 94.12 79 GLN A C 1
ATOM 591 O O . GLN A 1 79 ? 3.955 1.412 3.276 1.00 94.12 79 GLN A O 1
ATOM 596 N N . MET A 1 80 ? 4.637 2.445 1.393 1.00 92.00 80 MET A N 1
ATOM 597 C CA . MET A 1 80 ? 3.853 3.667 1.594 1.00 92.00 80 MET A CA 1
ATOM 598 C C . MET A 1 80 ? 2.341 3.400 1.478 1.00 92.00 80 MET A C 1
ATOM 600 O O . MET A 1 80 ? 1.572 3.880 2.317 1.00 92.00 80 MET A O 1
ATOM 604 N N . LEU A 1 81 ? 1.907 2.592 0.501 1.00 92.00 81 LEU A N 1
ATOM 605 C CA . LEU A 1 81 ? 0.500 2.186 0.355 1.00 92.00 81 LEU A CA 1
ATOM 606 C C . LEU A 1 81 ? -0.004 1.394 1.571 1.00 92.00 81 LEU A C 1
ATOM 608 O O . LEU A 1 81 ? -1.092 1.649 2.092 1.00 92.00 81 LEU A O 1
ATOM 612 N N . LEU A 1 82 ? 0.808 0.469 2.082 1.00 90.69 82 LEU A N 1
ATOM 613 C CA . LEU A 1 82 ? 0.453 -0.320 3.266 1.00 90.69 82 LEU A CA 1
ATOM 614 C C . LEU A 1 82 ? 0.361 0.541 4.536 1.00 90.69 82 LEU A C 1
ATOM 616 O O . LEU A 1 82 ? -0.445 0.260 5.428 1.00 90.69 82 LEU A O 1
ATOM 620 N N . ARG A 1 83 ? 1.136 1.632 4.613 1.00 85.62 83 ARG A N 1
ATOM 621 C CA . ARG A 1 83 ? 1.086 2.595 5.724 1.00 85.62 83 ARG A CA 1
ATOM 622 C C . ARG A 1 83 ? -0.209 3.410 5.731 1.00 85.62 83 ARG A C 1
ATOM 624 O O . ARG A 1 83 ? -0.771 3.650 6.800 1.00 85.62 83 ARG A O 1
ATOM 631 N N . THR A 1 84 ? -0.694 3.831 4.563 1.00 71.56 84 THR A N 1
ATOM 632 C CA . THR A 1 84 ? -1.927 4.628 4.448 1.00 71.56 84 THR A CA 1
ATOM 633 C C . THR A 1 84 ? -3.191 3.787 4.631 1.00 71.56 84 THR A C 1
ATOM 635 O O . THR A 1 84 ? -4.162 4.290 5.196 1.00 71.56 84 THR A O 1
ATOM 638 N N . SER A 1 85 ? -3.165 2.499 4.270 1.00 63.72 85 SER A N 1
ATOM 639 C CA . SER A 1 85 ? -4.281 1.565 4.498 1.00 63.72 85 SER A CA 1
ATOM 640 C C . SER A 1 85 ? -4.623 1.396 5.989 1.00 63.72 85 SER A C 1
ATOM 642 O O . SER A 1 85 ? -5.786 1.503 6.374 1.00 63.72 85 SER A O 1
ATOM 644 N N . ARG A 1 86 ? -3.617 1.287 6.874 1.00 59.84 86 ARG A N 1
ATOM 645 C CA . ARG A 1 86 ? -3.833 1.223 8.341 1.00 59.84 86 ARG A CA 1
ATOM 646 C C . ARG A 1 86 ? -4.424 2.503 8.943 1.00 59.84 86 ARG A C 1
ATOM 648 O O . ARG A 1 86 ? -4.882 2.487 10.082 1.00 59.84 86 ARG A O 1
ATOM 655 N N . ARG A 1 87 ? -4.387 3.616 8.204 1.00 53.69 87 ARG A N 1
ATOM 656 C CA . ARG A 1 87 ? -4.873 4.932 8.638 1.00 53.69 87 ARG A CA 1
ATOM 657 C C . ARG A 1 87 ? -6.240 5.301 8.078 1.00 53.69 87 ARG A C 1
ATOM 659 O O . ARG A 1 87 ? -6.715 6.384 8.407 1.00 53.69 87 ARG A O 1
ATOM 666 N N . GLN A 1 88 ? -6.880 4.451 7.274 1.00 49.44 88 GLN A N 1
ATOM 667 C CA . GLN A 1 88 ? -8.260 4.704 6.878 1.00 49.44 88 GLN A CA 1
ATOM 668 C C . GLN A 1 88 ? -9.201 4.255 8.006 1.00 49.44 88 GLN A C 1
ATOM 670 O O . GLN A 1 88 ? -9.410 3.051 8.164 1.00 49.44 88 GLN A O 1
ATOM 675 N N . PRO A 1 89 ? -9.823 5.171 8.783 1.00 47.75 89 PRO A N 1
ATOM 676 C CA . PRO A 1 89 ? -11.126 4.838 9.340 1.00 47.75 89 PRO A CA 1
ATOM 677 C C . PRO A 1 89 ? -11.985 4.407 8.151 1.00 47.75 89 PRO A C 1
ATOM 679 O O . PRO A 1 89 ? -11.965 5.069 7.109 1.00 47.75 89 PRO A O 1
ATOM 682 N N . SER A 1 90 ? -12.643 3.254 8.272 1.00 54.06 90 SER A N 1
ATOM 683 C CA . SER A 1 90 ? -13.460 2.669 7.215 1.00 54.06 90 SER A CA 1
ATOM 684 C C . SER A 1 90 ? -14.241 3.760 6.488 1.00 54.06 90 SER A C 1
ATOM 686 O O . SER A 1 90 ? -14.920 4.566 7.125 1.00 54.06 90 SER A O 1
ATOM 688 N N . ARG A 1 91 ? -14.180 3.775 5.153 1.00 52.72 91 ARG A N 1
ATOM 689 C CA . ARG A 1 91 ? -15.031 4.609 4.286 1.00 52.72 91 ARG A CA 1
ATOM 690 C C . ARG A 1 91 ? -16.521 4.216 4.378 1.00 52.72 91 ARG A C 1
ATOM 692 O O . ARG A 1 91 ? -17.250 4.301 3.399 1.00 52.72 91 ARG A O 1
ATOM 699 N N . SER A 1 92 ? -16.999 3.776 5.539 1.00 56.47 92 SER A N 1
ATOM 700 C CA . SER A 1 92 ? -18.410 3.860 5.898 1.00 56.47 92 SER A CA 1
ATOM 701 C C . SER A 1 92 ? -18.787 5.335 5.836 1.00 56.47 92 SER A C 1
ATOM 703 O O . SER A 1 92 ? -18.148 6.150 6.507 1.00 56.47 92 SER A O 1
ATOM 705 N N . SER A 1 93 ? -19.750 5.683 4.979 1.00 56.97 93 SER A N 1
ATOM 706 C CA . SER A 1 93 ? -20.084 7.069 4.653 1.00 56.97 93 SER A CA 1
ATOM 707 C C . SER A 1 93 ? -20.179 7.925 5.926 1.00 56.97 93 SER A C 1
ATOM 709 O O . SER A 1 93 ? -20.706 7.491 6.958 1.00 56.97 93 SER A O 1
ATOM 711 N N . ALA A 1 94 ? -19.634 9.144 5.892 1.00 57.09 94 ALA A N 1
ATOM 712 C CA . ALA A 1 94 ? -19.687 10.051 7.042 1.00 57.09 94 ALA A CA 1
ATOM 713 C C . ALA A 1 94 ? -21.138 10.253 7.533 1.00 57.09 94 ALA A C 1
ATOM 715 O O . ALA A 1 94 ? -21.387 10.385 8.733 1.00 57.09 94 ALA A O 1
ATOM 716 N N . THR A 1 95 ? -22.102 10.169 6.612 1.00 55.81 95 THR A N 1
ATOM 717 C CA . THR A 1 95 ? -23.546 10.155 6.858 1.00 55.81 95 THR A CA 1
ATOM 718 C C . THR A 1 95 ? -24.054 8.903 7.570 1.00 55.81 95 THR A C 1
ATOM 720 O O . THR A 1 95 ? -24.858 9.047 8.487 1.00 55.81 95 THR A O 1
ATOM 723 N N . ASP A 1 96 ? -23.589 7.697 7.235 1.00 60.84 96 ASP A N 1
ATOM 724 C CA . ASP A 1 96 ? -23.970 6.470 7.954 1.00 60.84 96 ASP A CA 1
ATOM 725 C C . ASP A 1 96 ? -23.384 6.454 9.361 1.00 60.84 96 ASP A C 1
ATOM 727 O O . ASP A 1 96 ? -24.060 6.079 10.317 1.00 60.84 96 ASP A O 1
ATOM 731 N N . THR A 1 97 ? -22.164 6.968 9.526 1.00 67.69 97 THR A N 1
ATOM 732 C CA . THR A 1 97 ? -21.543 7.118 10.848 1.00 67.69 97 THR A CA 1
ATOM 733 C C . THR A 1 97 ? -22.303 8.136 11.707 1.00 67.69 97 THR A C 1
ATOM 735 O O . THR A 1 97 ? -22.561 7.882 12.886 1.00 67.69 97 THR A O 1
ATOM 738 N N . ALA A 1 98 ? -22.720 9.271 11.134 1.00 67.75 98 ALA A N 1
ATOM 739 C CA . ALA A 1 98 ? -23.510 10.286 11.832 1.00 67.75 98 ALA A CA 1
ATOM 740 C C . ALA A 1 98 ? -24.937 9.805 12.161 1.00 67.75 98 ALA A C 1
ATOM 742 O O . ALA A 1 98 ? -25.408 10.013 13.282 1.00 67.75 98 ALA A O 1
ATOM 743 N N . ARG A 1 99 ? -25.601 9.116 11.222 1.00 69.38 99 ARG A N 1
ATOM 744 C CA . ARG A 1 99 ? -26.926 8.502 11.404 1.00 69.38 99 ARG A CA 1
ATOM 745 C C . ARG A 1 99 ? -26.885 7.446 12.506 1.00 69.38 99 ARG A C 1
ATOM 747 O O . ARG A 1 99 ? -27.689 7.515 13.436 1.00 69.38 99 ARG A O 1
ATOM 754 N N . ASN A 1 100 ? -25.891 6.556 12.463 1.00 82.88 100 ASN A N 1
ATOM 755 C CA . ASN A 1 100 ? -25.659 5.561 13.509 1.00 82.88 100 ASN A CA 1
ATOM 756 C C . ASN A 1 100 ? -25.388 6.233 14.859 1.00 82.88 100 ASN A C 1
ATOM 758 O O . ASN A 1 100 ? -25.948 5.818 15.870 1.00 82.88 100 ASN A O 1
ATOM 762 N N . ARG A 1 101 ? -24.602 7.320 14.898 1.00 83.50 101 ARG A N 1
ATOM 763 C CA . ARG A 1 101 ? -24.330 8.057 16.143 1.00 83.50 101 ARG A CA 1
ATOM 764 C C . ARG A 1 101 ? -25.586 8.694 16.735 1.00 83.50 101 ARG A C 1
ATOM 766 O O . ARG A 1 101 ? -25.771 8.619 17.947 1.00 83.50 101 ARG A O 1
ATOM 773 N N . ARG A 1 102 ? -26.438 9.310 15.909 1.00 88.75 102 ARG A N 1
ATOM 774 C CA . ARG A 1 102 ? -27.695 9.928 16.360 1.00 88.75 102 ARG A CA 1
ATOM 775 C C . ARG A 1 102 ? -28.663 8.880 16.907 1.00 88.75 102 ARG A C 1
ATOM 777 O O . ARG A 1 102 ? -29.220 9.086 17.981 1.00 88.75 102 ARG A O 1
ATOM 784 N N . TRP A 1 103 ? -28.805 7.747 16.217 1.00 90.56 103 TRP A N 1
ATOM 785 C CA . TRP A 1 103 ? -29.619 6.627 16.693 1.00 90.56 103 TRP A CA 1
ATOM 786 C C . TRP A 1 103 ? -29.095 6.065 18.023 1.00 90.56 103 TRP A C 1
ATOM 788 O O . TRP A 1 103 ? -29.867 5.935 18.971 1.00 90.56 103 TRP A O 1
ATOM 798 N N . LEU A 1 104 ? -27.782 5.823 18.133 1.00 92.44 104 LEU A N 1
ATOM 799 C CA . LEU A 1 104 ? -27.143 5.344 19.367 1.00 92.44 104 LEU A CA 1
ATOM 800 C C . LEU A 1 104 ? -27.345 6.316 20.537 1.00 92.44 104 LEU A C 1
ATOM 802 O O . LEU A 1 104 ? -27.653 5.886 21.645 1.00 92.44 104 LEU A O 1
ATOM 806 N N . MET A 1 105 ? -27.210 7.623 20.293 1.00 91.94 105 MET A N 1
ATOM 807 C CA . MET A 1 105 ? -27.447 8.655 21.304 1.00 91.94 105 MET A CA 1
ATOM 808 C C . MET A 1 105 ? -28.903 8.641 21.787 1.00 91.94 105 MET A C 1
ATOM 810 O O . MET A 1 105 ? -29.147 8.596 22.990 1.00 91.94 105 MET A O 1
ATOM 814 N N . GLN A 1 106 ? -29.874 8.628 20.869 1.00 93.19 106 GLN A N 1
ATOM 815 C CA . GLN A 1 106 ? -31.299 8.583 21.221 1.00 93.19 106 GLN A CA 1
ATOM 816 C C . GLN A 1 106 ? -31.681 7.281 21.938 1.00 93.19 106 GLN A C 1
ATOM 818 O O . GLN A 1 106 ? -32.496 7.293 22.858 1.00 93.19 106 GLN A O 1
ATOM 823 N N . ALA A 1 107 ? -31.100 6.146 21.542 1.00 94.50 107 ALA A N 1
ATOM 824 C CA . ALA A 1 107 ? -31.288 4.873 22.233 1.00 94.50 107 ALA A CA 1
ATOM 825 C C . ALA A 1 107 ? -30.716 4.913 23.659 1.00 94.50 107 ALA A C 1
ATOM 827 O O . ALA A 1 107 ? -31.383 4.468 24.591 1.00 94.50 107 ALA A O 1
ATOM 828 N N . ALA A 1 108 ? -29.529 5.501 23.845 1.00 95.62 108 ALA A N 1
ATOM 829 C CA . ALA A 1 108 ? -28.919 5.665 25.162 1.00 95.62 108 ALA A CA 1
ATOM 830 C C . ALA A 1 108 ? -29.778 6.535 26.093 1.00 95.62 108 ALA A C 1
ATOM 832 O O . ALA A 1 108 ? -29.993 6.162 27.243 1.00 95.62 108 ALA A O 1
ATOM 833 N N . VAL A 1 109 ? -30.317 7.651 25.590 1.00 94.75 109 VAL A N 1
ATOM 834 C CA . VAL A 1 109 ? -31.238 8.516 26.347 1.00 94.75 109 VAL A CA 1
ATOM 835 C C . VAL A 1 109 ? -32.501 7.757 26.758 1.00 94.75 109 VAL A C 1
ATOM 837 O O . VAL A 1 109 ? -32.848 7.766 27.936 1.00 94.75 109 VAL A O 1
ATOM 840 N N . ARG A 1 110 ? -33.152 7.044 25.827 1.00 96.31 110 ARG A N 1
ATOM 841 C CA . ARG A 1 110 ? -34.369 6.267 26.126 1.00 96.31 110 ARG A CA 1
ATOM 842 C C . ARG A 1 110 ? -34.130 5.182 27.174 1.00 96.31 110 ARG A C 1
ATOM 844 O O . ARG A 1 110 ? -34.935 5.026 28.084 1.00 96.31 110 ARG A O 1
ATOM 851 N N . LEU A 1 111 ? -33.019 4.450 27.074 1.00 96.00 111 LEU A N 1
ATOM 852 C CA . LEU A 1 111 ? -32.665 3.435 28.069 1.00 96.00 111 LEU A CA 1
ATOM 853 C C . LEU A 1 111 ? -32.392 4.059 29.443 1.00 96.00 111 LEU A C 1
ATOM 855 O O . LEU A 1 111 ? -32.779 3.488 30.458 1.00 96.00 111 LEU A O 1
ATOM 859 N N . HIS A 1 112 ? -31.767 5.237 29.488 1.00 96.19 112 HIS A N 1
ATOM 860 C CA . HIS A 1 112 ? -31.540 5.939 30.748 1.00 96.19 112 HIS A CA 1
ATOM 861 C C . HIS A 1 112 ? -32.844 6.435 31.380 1.00 96.19 112 HIS A C 1
ATOM 863 O O . HIS A 1 112 ? -33.040 6.269 32.579 1.00 96.19 112 HIS A O 1
ATOM 869 N N . GLN A 1 113 ? -33.762 6.973 30.571 1.00 93.00 113 GLN A N 1
ATOM 870 C CA . GLN A 1 113 ? -35.111 7.349 31.009 1.00 93.00 113 GLN A CA 1
ATOM 871 C C . GLN A 1 113 ? -35.914 6.142 31.522 1.00 93.00 113 GLN A C 1
ATOM 873 O O . GLN A 1 113 ? -36.745 6.300 32.407 1.00 93.00 113 GLN A O 1
ATOM 878 N N . ALA A 1 114 ? -35.626 4.934 31.025 1.00 94.00 114 ALA A N 1
ATOM 879 C CA . ALA A 1 114 ? -36.184 3.681 31.534 1.00 94.00 114 ALA A CA 1
ATOM 880 C C . ALA A 1 114 ? -35.490 3.155 32.815 1.00 94.00 114 ALA A C 1
ATOM 882 O O . ALA A 1 114 ? -35.820 2.069 33.281 1.00 94.00 114 ALA A O 1
ATOM 883 N N . GLY A 1 115 ? -34.528 3.897 33.382 1.00 95.75 115 GLY A N 1
ATOM 884 C CA . GLY A 1 115 ? -33.857 3.574 34.647 1.00 95.75 115 GLY A CA 1
ATOM 885 C C . GLY A 1 115 ? -32.513 2.848 34.518 1.00 95.75 115 GLY A C 1
ATOM 886 O O . GLY A 1 115 ? -31.892 2.542 35.534 1.00 95.75 115 GLY A O 1
ATOM 887 N N . HIS A 1 116 ? -32.020 2.588 33.302 1.00 97.38 116 HIS A N 1
ATOM 888 C CA . HIS A 1 116 ? -30.736 1.904 33.124 1.00 97.38 116 HIS A CA 1
ATOM 889 C C . HIS A 1 116 ? -29.536 2.815 33.437 1.00 97.38 116 HIS A C 1
ATOM 891 O O . HIS A 1 116 ? -29.476 3.989 33.047 1.00 97.38 116 HIS A O 1
ATOM 897 N N . GLY A 1 117 ? -28.532 2.246 34.110 1.00 95.19 117 GLY A N 1
ATOM 898 C CA . GLY A 1 117 ? -27.267 2.922 34.404 1.00 95.19 117 GLY A CA 1
ATOM 899 C C . GLY A 1 117 ? -26.332 3.005 33.181 1.00 95.19 117 GLY A C 1
ATOM 900 O O . GLY A 1 117 ? -26.411 2.158 32.286 1.00 95.19 117 GLY A O 1
ATOM 901 N N . PRO A 1 118 ? -25.388 3.969 33.124 1.00 95.38 118 PRO A N 1
ATOM 902 C CA . PRO A 1 118 ? -24.520 4.184 31.955 1.00 95.38 118 PRO A CA 1
ATOM 903 C C . PRO A 1 118 ? -23.725 2.952 31.498 1.00 95.38 118 PRO A C 1
ATOM 905 O O . PRO A 1 118 ? -23.582 2.723 30.296 1.00 95.38 118 PRO A O 1
ATOM 908 N N . ARG A 1 119 ? -23.238 2.139 32.443 1.00 96.31 119 ARG A N 1
ATOM 909 C CA . ARG A 1 119 ? -22.498 0.901 32.162 1.00 96.31 119 ARG A CA 1
ATOM 910 C C . ARG A 1 119 ? -23.368 -0.174 31.505 1.00 96.31 119 ARG A C 1
ATOM 912 O O . ARG A 1 119 ? -22.918 -0.841 30.578 1.00 96.31 119 ARG A O 1
ATOM 919 N N . GLU A 1 120 ? -24.617 -0.316 31.944 1.00 92.25 120 GLU A N 1
ATOM 920 C CA . GLU A 1 120 ? -25.564 -1.281 31.373 1.00 92.25 120 GLU A CA 1
ATOM 921 C C . GLU A 1 120 ? -25.961 -0.882 29.943 1.00 92.25 120 GLU A C 1
ATOM 923 O O . GLU A 1 120 ? -25.951 -1.704 29.026 1.00 92.25 120 GLU A O 1
ATOM 928 N N . ILE A 1 121 ? -26.221 0.410 29.729 1.00 96.00 121 ILE A N 1
ATOM 929 C CA . ILE A 1 121 ? -26.526 0.980 28.409 1.00 96.00 121 ILE A CA 1
ATOM 930 C C . ILE A 1 121 ? -25.364 0.759 27.435 1.00 96.00 121 ILE A C 1
ATOM 932 O O . ILE A 1 121 ? -25.579 0.371 26.287 1.00 96.00 121 ILE A O 1
ATOM 936 N N . ALA A 1 122 ? -24.130 0.985 27.891 1.00 93.12 122 ALA A N 1
ATOM 937 C CA . ALA A 1 122 ? -22.920 0.772 27.104 1.00 93.12 122 ALA A CA 1
ATOM 938 C C . ALA A 1 122 ? -22.802 -0.679 26.607 1.00 93.12 122 ALA A C 1
ATOM 940 O O . ALA A 1 122 ? -22.518 -0.900 25.428 1.00 93.12 122 ALA A O 1
ATOM 941 N N . GLY A 1 123 ? -23.100 -1.650 27.479 1.00 90.50 123 GLY A N 1
ATOM 942 C CA . GLY A 1 123 ? -23.147 -3.069 27.126 1.00 90.50 123 GLY A CA 1
ATOM 943 C C . GLY A 1 123 ? -24.211 -3.387 26.074 1.00 90.50 123 GLY A C 1
ATOM 944 O O . GLY A 1 123 ? -23.897 -4.012 25.067 1.00 90.50 123 GLY A O 1
ATOM 945 N N . ARG A 1 124 ? -25.444 -2.893 26.257 1.00 93.19 124 ARG A N 1
ATOM 946 C CA . ARG A 1 124 ? -26.569 -3.134 25.327 1.00 93.19 124 ARG A CA 1
ATOM 947 C C . ARG A 1 124 ? -26.357 -2.531 23.939 1.00 93.19 124 ARG A C 1
ATOM 949 O O . ARG A 1 124 ? -26.834 -3.079 22.953 1.00 93.19 124 ARG A O 1
ATOM 956 N N . LEU A 1 125 ? -25.681 -1.386 23.866 1.00 91.06 125 LEU A N 1
ATOM 957 C CA . LEU A 1 125 ? -25.437 -0.672 22.611 1.00 91.06 125 LEU A CA 1
ATOM 958 C C . LEU A 1 125 ? -24.070 -0.991 21.990 1.00 91.06 125 LEU A C 1
ATOM 960 O O . LEU A 1 125 ? -23.743 -0.425 20.949 1.00 91.06 125 LEU A O 1
ATOM 964 N N . HIS A 1 126 ? -23.268 -1.857 22.619 1.00 87.44 126 HIS A N 1
ATOM 965 C CA . HIS A 1 126 ? -21.899 -2.180 22.202 1.00 87.44 126 HIS A CA 1
ATOM 966 C C . HIS A 1 126 ? -21.027 -0.928 21.969 1.00 87.44 126 HIS A C 1
ATOM 968 O O . HIS A 1 126 ? -20.290 -0.812 20.989 1.00 87.44 126 HIS A O 1
ATOM 974 N N . VAL A 1 127 ? -21.107 0.039 22.889 1.00 90.25 127 VAL A N 1
ATOM 975 C CA . VAL A 1 127 ? -20.309 1.278 22.872 1.00 90.25 127 VAL A CA 1
ATOM 976 C C . VAL A 1 127 ? -19.575 1.469 24.197 1.00 90.25 127 VAL A C 1
ATOM 978 O O . VAL A 1 127 ? -19.928 0.882 25.208 1.00 90.25 127 VAL A O 1
ATOM 981 N N . GLY A 1 128 ? -18.547 2.322 24.225 1.00 88.81 128 GLY A N 1
ATOM 982 C CA . GLY A 1 128 ? -17.826 2.618 25.467 1.00 88.81 128 GLY A CA 1
ATOM 983 C C . GLY A 1 128 ? -18.649 3.452 26.459 1.00 88.81 128 GLY A C 1
ATOM 984 O O . GLY A 1 128 ? -19.277 4.437 26.074 1.00 88.81 128 GLY A O 1
ATOM 985 N N . GLU A 1 129 ? -18.564 3.132 27.751 1.00 93.44 129 GLU A N 1
ATOM 986 C CA . GLU A 1 129 ? -19.299 3.812 28.832 1.00 93.44 129 GLU A CA 1
ATOM 987 C C . GLU A 1 129 ? -19.074 5.334 28.872 1.00 93.44 129 GLU A C 1
ATOM 989 O O . GLU A 1 129 ? -20.030 6.105 28.939 1.00 93.44 129 GLU A O 1
ATOM 994 N N . ARG A 1 130 ? -17.826 5.794 28.693 1.00 93.75 130 ARG A N 1
ATOM 995 C CA . ARG A 1 130 ? -17.490 7.232 28.594 1.00 93.75 130 ARG A CA 1
ATOM 996 C C . ARG A 1 130 ? -18.244 7.956 27.470 1.00 93.75 130 ARG A C 1
ATOM 998 O O . ARG A 1 130 ? -18.449 9.167 27.522 1.00 93.75 130 ARG A O 1
ATOM 1005 N N . ARG A 1 131 ? -18.637 7.240 26.412 1.00 92.31 131 ARG A N 1
ATOM 1006 C CA . ARG A 1 131 ? -19.428 7.797 25.306 1.00 92.31 131 ARG A CA 1
ATOM 1007 C C . ARG A 1 131 ? -20.883 8.002 25.731 1.00 92.31 131 ARG A C 1
ATOM 1009 O O . ARG A 1 131 ? -21.417 9.075 25.475 1.00 92.31 131 ARG A O 1
ATOM 1016 N N . VAL A 1 132 ? -21.459 7.029 26.438 1.00 94.12 132 VAL A N 1
ATOM 1017 C CA . VAL A 1 132 ? -22.808 7.113 27.018 1.00 94.12 132 VAL A CA 1
ATOM 1018 C C . VAL A 1 132 ? -22.896 8.251 28.034 1.00 94.12 132 VAL A C 1
ATOM 1020 O O . VAL A 1 132 ? -23.789 9.085 27.929 1.00 94.12 132 VAL A O 1
ATOM 1023 N N . GLN A 1 133 ? -21.930 8.353 28.953 1.00 95.19 133 GLN A N 1
ATOM 1024 C CA . GLN A 1 133 ? -21.886 9.423 29.958 1.00 95.19 133 GLN A CA 1
ATOM 1025 C C . GLN A 1 133 ? -21.924 10.823 29.322 1.00 95.19 133 GLN A C 1
ATOM 1027 O O . GLN A 1 1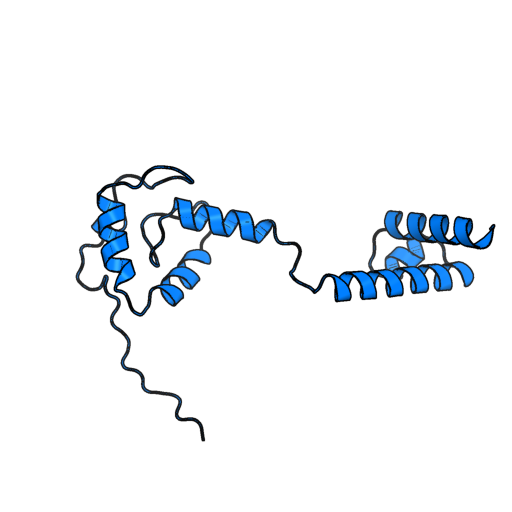33 ? -22.711 11.669 29.740 1.00 95.19 133 GLN A O 1
AT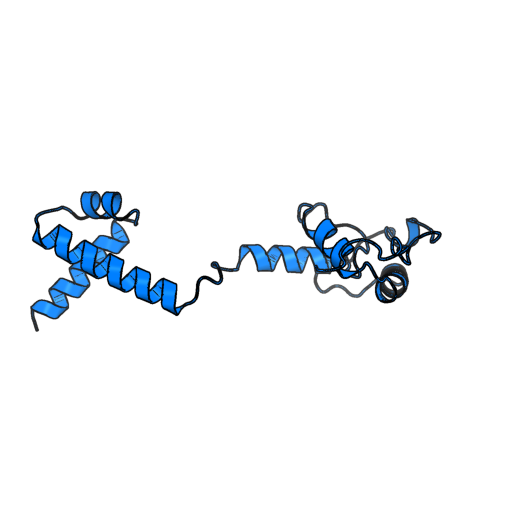OM 1032 N N . ARG A 1 134 ? -21.137 11.055 28.260 1.00 94.44 134 ARG A N 1
ATOM 1033 C CA . ARG A 1 134 ? -21.148 12.334 27.528 1.00 94.44 134 ARG A CA 1
ATOM 1034 C C . ARG A 1 134 ? -22.485 12.622 26.844 1.00 94.44 134 ARG A C 1
ATOM 1036 O O . ARG A 1 134 ? -22.930 13.762 26.876 1.00 94.44 134 ARG A O 1
ATOM 1043 N N . TRP A 1 135 ? -23.121 11.618 26.236 1.00 93.94 135 TRP A N 1
ATOM 1044 C CA . TRP A 1 135 ? -24.432 11.784 25.596 1.00 93.94 135 TRP A CA 1
ATOM 1045 C C . TRP A 1 135 ? -25.526 12.166 26.594 1.00 93.94 135 TRP A C 1
ATOM 1047 O O . TRP A 1 135 ? -26.303 13.074 26.319 1.00 93.94 135 TRP A O 1
ATOM 1057 N N . LEU A 1 136 ? -25.557 11.514 27.758 1.00 93.75 136 LEU A N 1
ATOM 1058 C CA . LEU A 1 136 ? -26.532 11.813 28.809 1.00 93.75 136 LEU A CA 1
ATOM 1059 C C . LEU A 1 136 ? -26.296 13.193 29.434 1.00 93.75 136 LEU A C 1
ATOM 1061 O O . LEU A 1 136 ? -27.258 13.903 29.712 1.00 93.75 136 LEU A O 1
ATOM 1065 N N . ALA A 1 137 ? -25.034 13.593 29.620 1.00 92.12 137 ALA A N 1
ATOM 1066 C CA . ALA A 1 137 ? -24.688 14.925 30.112 1.00 92.12 137 ALA A CA 1
ATOM 1067 C C . ALA A 1 137 ? -25.122 16.031 29.136 1.00 92.12 137 ALA A C 1
ATOM 1069 O O . ALA A 1 137 ? -25.739 17.004 29.560 1.00 92.12 137 ALA A O 1
ATOM 1070 N N . ALA A 1 138 ? -24.859 15.852 27.836 1.00 88.00 138 ALA A N 1
ATOM 1071 C CA . ALA A 1 138 ? -25.298 16.787 26.800 1.00 88.00 138 ALA A CA 1
ATOM 1072 C C . ALA A 1 138 ? -26.831 16.907 26.757 1.00 88.00 138 ALA A C 1
ATOM 1074 O O . ALA A 1 138 ? -27.360 18.011 26.785 1.00 88.00 138 ALA A O 1
ATOM 1075 N N . HIS A 1 139 ? -27.546 15.779 26.795 1.00 88.50 139 HIS A N 1
ATOM 1076 C CA . HIS A 1 139 ? -29.010 15.781 26.782 1.00 88.50 139 HIS A CA 1
ATOM 1077 C C . HIS A 1 139 ? -29.624 16.426 28.036 1.00 88.50 139 HIS A C 1
ATOM 1079 O O . HIS A 1 139 ? -30.633 17.118 27.953 1.00 88.50 139 HIS A O 1
ATOM 1085 N N . ARG A 1 140 ? -29.000 16.240 29.208 1.00 83.88 140 ARG A N 1
ATOM 1086 C CA . ARG A 1 140 ? -29.423 16.906 30.447 1.00 83.88 140 ARG A CA 1
ATOM 1087 C C . ARG A 1 140 ? -29.251 18.423 30.364 1.00 83.88 140 ARG A C 1
ATOM 1089 O O . ARG A 1 140 ? -30.093 19.135 30.889 1.00 83.88 140 ARG A O 1
ATOM 1096 N N . ALA A 1 141 ? -28.190 18.907 29.717 1.00 79.56 141 ALA A N 1
ATOM 1097 C CA . ALA A 1 141 ? -27.974 20.339 29.515 1.00 79.56 141 ALA A CA 1
ATOM 1098 C C . ALA A 1 141 ? -29.003 20.959 28.548 1.00 79.56 141 ALA A C 1
ATOM 1100 O O . ALA A 1 141 ? -29.413 22.093 28.755 1.00 79.56 141 ALA A O 1
ATOM 1101 N N . GLU A 1 142 ? -29.451 20.209 27.535 1.00 73.94 142 GLU A N 1
ATOM 1102 C CA . GLU A 1 142 ? -30.474 20.645 26.568 1.00 73.94 142 GLU A CA 1
ATOM 1103 C C . GLU A 1 142 ? -31.896 20.691 27.155 1.00 73.94 142 GLU A C 1
ATOM 1105 O O . GLU A 1 142 ? -32.703 21.489 26.702 1.00 73.94 142 GLU A O 1
ATOM 1110 N N . GLY A 1 143 ? -32.216 19.847 28.142 1.00 61.94 143 GLY A N 1
ATOM 1111 C CA . GLY A 1 143 ? -33.546 19.798 28.772 1.00 61.94 143 GLY A CA 1
ATOM 1112 C C . GLY A 1 143 ? -33.751 20.750 29.959 1.00 61.94 143 GLY A C 1
ATOM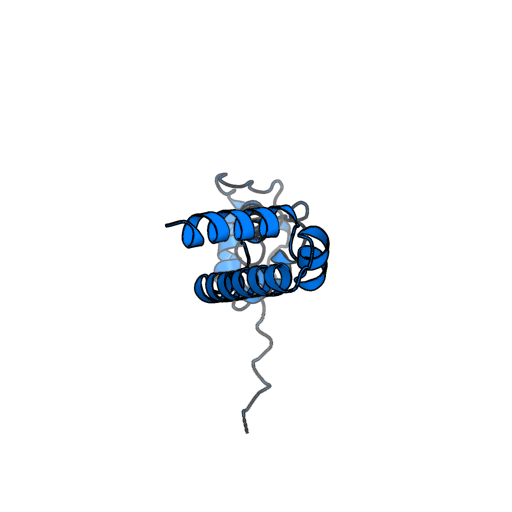 1113 O O . GLY A 1 143 ? -34.819 20.732 30.563 1.00 61.94 143 GLY A O 1
ATOM 1114 N N . VAL A 1 144 ? -32.722 21.516 30.336 1.00 57.03 144 VAL A N 1
ATOM 1115 C CA . VAL A 1 144 ? -32.751 22.512 31.431 1.00 57.03 144 VAL A CA 1
ATOM 1116 C C . VAL A 1 144 ? -32.806 23.953 30.886 1.00 57.03 144 VAL A C 1
ATOM 1118 O O . VAL A 1 144 ? -32.975 24.892 31.661 1.00 57.03 144 VAL A O 1
ATOM 1121 N N . ALA A 1 145 ? -32.685 24.122 29.566 1.00 46.50 145 ALA A N 1
ATOM 1122 C CA . ALA A 1 145 ? -32.925 25.373 28.847 1.00 46.50 145 ALA A CA 1
ATOM 1123 C C . ALA A 1 145 ? -34.388 25.458 28.388 1.00 46.50 145 ALA A C 1
ATOM 1125 O O . ALA A 1 145 ? -34.922 26.588 28.381 1.00 46.50 145 ALA A O 1
#

Sequence (145 aa):
MTAVHNLPAQVPACWGVDPELFFGPADSAEGQPLFSWERQALRVCASCPLQAACLAEALKFPRDEQYGVIGGMTAGQRQMLLRTSRRQPSRSSATDTARNRRWLMQAAVRLHQAGHGPREIAGRLHVGERRVQRWLAAHRAEGVA